Protein AF-A0A126Y1J7-F1 (afdb_monomer)

Secondary structure (DSSP, 8-state):
-----TTSSHHHHHHHHHHHHHHHHHHHHHHHHHHHHHHHHHHHHHHHHGGGS-S-S-HHHHHHHHHHHHHHHHHHHHHHHHHHHHHHHHH---HHHHHHHHHHHHHHHHHHHHHHHHHHHHHHHHHHHHHHHHHHTT----

Sequence (142 aa):
MSGMDWDLLPESALHRAVDLTVRLVEFGGAAVIFIGAVWAFVQFLLLGVRRRRPRNARPIAGFNRIRLSLGRFLALGLEFQLAGDVLRTAIAPSFDQIGQLAAIAAIRTGLNFFLGREIEAERREVERLSAHDRGGATAPAP

InterPro domains:
  IPR012427 Protein of unknown function DUF1622 [PF07784] (36-119)
  IPR012427 Protein of unknown function DUF1622 [PTHR38468] (13-127)

Mean predicted aligned error: 14.02 Å

Structure (mmCIF, N/CA/C/O backbone):
data_AF-A0A126Y1J7-F1
#
_entry.id   AF-A0A126Y1J7-F1
#
loop_
_atom_site.group_PDB
_atom_site.id
_atom_site.type_symbol
_atom_site.label_atom_id
_atom_site.label_alt_id
_atom_site.label_comp_id
_atom_site.label_asym_id
_atom_site.label_entity_id
_atom_site.label_seq_id
_atom_site.pdbx_PDB_ins_code
_atom_site.Cartn_x
_atom_site.Cartn_y
_atom_site.Cartn_z
_atom_site.occupancy
_atom_site.B_iso_or_equiv
_atom_site.auth_seq_id
_atom_site.auth_comp_id
_atom_site.auth_asym_id
_atom_site.auth_atom_id
_atom_site.pdbx_PDB_model_num
ATOM 1 N N . MET A 1 1 ? 24.756 -9.202 -49.420 1.00 46.66 1 MET A N 1
ATOM 2 C CA . MET A 1 1 ? 23.999 -7.993 -49.031 1.00 46.66 1 MET A CA 1
ATOM 3 C C . MET A 1 1 ? 22.882 -8.433 -48.094 1.00 46.66 1 MET A C 1
ATOM 5 O O . MET A 1 1 ? 21.766 -8.642 -48.532 1.00 46.66 1 MET A O 1
ATOM 9 N N . SER A 1 2 ? 23.225 -8.694 -46.833 1.00 55.09 2 SER A N 1
ATOM 10 C CA . SER A 1 2 ? 22.281 -9.035 -45.762 1.00 55.09 2 SER A CA 1
ATOM 11 C C . SER A 1 2 ? 22.561 -8.045 -44.641 1.00 55.09 2 SER A C 1
ATOM 13 O O . SER A 1 2 ? 23.328 -8.333 -43.728 1.00 55.09 2 SER A O 1
ATOM 15 N N . GLY A 1 3 ? 22.044 -6.827 -44.814 1.00 57.72 3 GLY A N 1
ATOM 16 C CA . GLY A 1 3 ? 21.900 -5.864 -43.730 1.00 57.72 3 GLY A CA 1
ATOM 17 C C . GLY A 1 3 ? 20.736 -6.361 -42.900 1.00 57.72 3 GLY A C 1
ATOM 18 O O . GLY A 1 3 ? 19.588 -6.267 -43.308 1.00 57.72 3 GLY A O 1
ATOM 19 N N . MET A 1 4 ? 21.076 -7.058 -41.835 1.00 60.66 4 MET A N 1
ATOM 20 C CA . MET A 1 4 ? 20.128 -7.650 -40.924 1.00 60.66 4 MET A CA 1
ATOM 21 C C . MET A 1 4 ? 19.599 -6.522 -40.041 1.00 60.66 4 MET A C 1
ATOM 23 O O . MET A 1 4 ? 20.380 -5.906 -39.319 1.00 60.66 4 MET A O 1
ATOM 27 N N . ASP A 1 5 ? 18.301 -6.242 -40.135 1.00 61.56 5 ASP A N 1
ATOM 28 C CA . ASP A 1 5 ? 17.563 -5.237 -39.361 1.00 61.56 5 ASP A CA 1
ATOM 29 C C . ASP A 1 5 ? 17.454 -5.623 -37.863 1.00 61.56 5 ASP A C 1
ATOM 31 O O . ASP A 1 5 ? 16.365 -5.689 -37.291 1.00 61.56 5 ASP A O 1
ATOM 35 N N . TRP A 1 6 ? 18.578 -5.939 -37.211 1.00 56.03 6 TRP A N 1
ATOM 36 C CA . TRP A 1 6 ? 18.634 -6.371 -35.807 1.00 56.03 6 TRP A CA 1
ATOM 37 C C . TRP A 1 6 ? 18.572 -5.224 -34.795 1.00 56.03 6 TRP A C 1
ATOM 39 O O . TRP A 1 6 ? 18.380 -5.488 -33.611 1.00 56.03 6 TRP A O 1
ATOM 49 N N . ASP A 1 7 ? 18.652 -3.969 -35.236 1.00 60.44 7 ASP A N 1
ATOM 50 C CA . ASP A 1 7 ? 18.803 -2.820 -34.334 1.00 60.44 7 ASP A CA 1
ATOM 51 C C . ASP A 1 7 ? 17.485 -2.088 -33.998 1.00 60.44 7 ASP A C 1
ATOM 53 O O . ASP A 1 7 ? 17.475 -1.210 -33.142 1.00 60.44 7 ASP A O 1
ATOM 57 N N . LEU A 1 8 ? 16.341 -2.442 -34.609 1.00 56.78 8 LEU A N 1
ATOM 58 C CA . LEU A 1 8 ? 15.080 -1.677 -34.458 1.00 56.78 8 LEU A CA 1
ATOM 59 C C . LEU A 1 8 ? 13.958 -2.384 -33.665 1.00 56.78 8 LEU A C 1
ATOM 61 O O . LEU A 1 8 ? 12.952 -1.759 -33.322 1.00 56.78 8 LEU A O 1
ATOM 65 N N . LEU A 1 9 ? 14.105 -3.673 -33.341 1.00 59.91 9 LEU A N 1
ATOM 66 C CA . LEU A 1 9 ? 13.058 -4.500 -32.710 1.00 59.91 9 LEU A CA 1
ATOM 67 C C . LEU A 1 9 ? 13.375 -5.140 -31.332 1.00 59.91 9 LEU A C 1
ATOM 69 O O . LEU A 1 9 ? 12.406 -5.472 -30.646 1.00 59.91 9 LEU A O 1
ATOM 73 N N . PRO A 1 10 ? 14.627 -5.274 -30.839 1.00 69.75 10 PRO A N 1
ATOM 74 C CA . PRO A 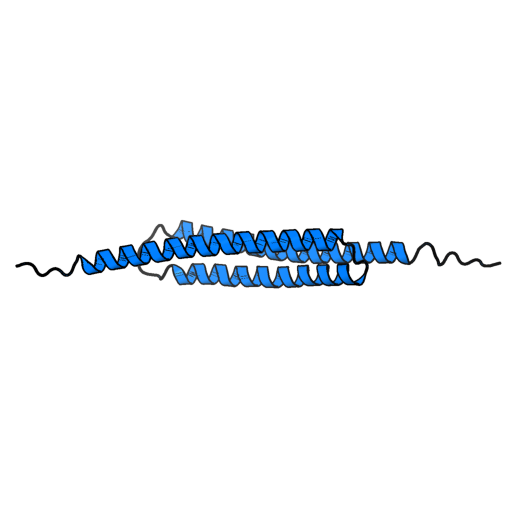1 10 ? 14.877 -5.891 -29.525 1.00 69.75 10 PRO A CA 1
ATOM 75 C C . PRO A 1 10 ? 14.534 -4.990 -28.329 1.00 69.75 10 PRO A C 1
ATOM 77 O O . PRO A 1 10 ? 13.920 -5.439 -27.364 1.00 69.75 10 PRO A O 1
ATOM 80 N N . GLU A 1 11 ? 14.890 -3.708 -28.395 1.00 66.38 11 GLU A N 1
ATOM 81 C CA . GLU A 1 11 ? 14.811 -2.790 -27.250 1.00 66.38 11 GLU A CA 1
ATOM 82 C C . GLU A 1 11 ? 13.357 -2.385 -26.945 1.00 66.38 11 GLU A C 1
ATOM 84 O O . GLU A 1 11 ? 12.892 -2.471 -25.809 1.00 66.38 11 GLU A O 1
ATOM 89 N N . SER A 1 12 ? 12.566 -2.071 -27.979 1.00 70.19 12 SER A N 1
ATOM 90 C CA . SER A 1 12 ? 11.146 -1.714 -27.818 1.00 70.19 12 SER A CA 1
ATOM 91 C C . SER A 1 12 ? 10.250 -2.898 -27.430 1.00 70.19 12 SER A C 1
ATOM 93 O O . SER A 1 12 ? 9.200 -2.704 -26.809 1.00 70.19 12 SER A O 1
ATOM 95 N N . ALA A 1 13 ? 10.623 -4.122 -27.815 1.00 76.62 13 ALA A N 1
ATOM 96 C CA . ALA A 1 13 ? 9.924 -5.337 -27.407 1.00 76.62 13 ALA A CA 1
ATOM 97 C C . ALA A 1 13 ? 10.252 -5.688 -25.950 1.00 76.62 13 ALA A C 1
ATOM 99 O O . ALA A 1 13 ? 9.340 -6.013 -25.190 1.00 76.62 13 ALA A O 1
ATOM 100 N N . LEU A 1 14 ? 11.519 -5.540 -25.548 1.00 77.50 14 LEU A N 1
ATOM 101 C CA . LEU A 1 14 ? 11.961 -5.723 -24.168 1.00 77.50 14 LEU A CA 1
ATOM 102 C C . LEU A 1 14 ? 11.274 -4.728 -23.225 1.00 77.50 14 LEU A C 1
ATOM 104 O O . LEU A 1 14 ? 10.658 -5.155 -22.252 1.00 77.50 14 LEU A O 1
ATOM 108 N N . HIS A 1 15 ? 11.284 -3.429 -23.544 1.00 79.62 15 HIS A N 1
ATOM 109 C CA . HIS A 1 15 ? 10.601 -2.422 -22.725 1.00 79.62 15 HIS A CA 1
ATOM 110 C C . HIS A 1 15 ? 9.101 -2.706 -22.587 1.00 79.62 15 HIS A C 1
ATOM 112 O O . HIS A 1 15 ? 8.578 -2.692 -21.477 1.00 79.62 15 HIS A O 1
ATOM 118 N N . ARG A 1 16 ? 8.413 -3.070 -23.679 1.00 83.38 16 ARG A N 1
ATOM 119 C CA . ARG A 1 16 ? 6.986 -3.438 -23.628 1.00 83.38 16 ARG A CA 1
ATOM 120 C C . ARG A 1 16 ? 6.719 -4.685 -22.789 1.00 83.38 16 ARG A C 1
ATOM 122 O O . ARG A 1 16 ? 5.745 -4.713 -22.038 1.00 83.38 16 ARG A O 1
ATOM 129 N N . ALA A 1 17 ? 7.554 -5.713 -22.919 1.00 83.94 17 ALA A N 1
ATOM 130 C CA . ALA A 1 17 ? 7.405 -6.952 -22.165 1.00 83.94 17 ALA A CA 1
ATOM 131 C C . ALA A 1 17 ? 7.607 -6.719 -20.662 1.00 83.94 17 ALA A C 1
ATOM 133 O O . ALA A 1 17 ? 6.833 -7.222 -19.842 1.00 83.94 17 ALA A O 1
ATOM 134 N N . VAL A 1 18 ? 8.610 -5.923 -20.292 1.00 84.06 18 VAL A N 1
ATOM 135 C CA . VAL A 1 18 ? 8.864 -5.621 -18.885 1.00 84.06 18 VAL A CA 1
ATOM 136 C C . VAL A 1 18 ? 7.811 -4.670 -18.321 1.00 84.06 18 VAL A C 1
ATOM 138 O O . VAL A 1 18 ? 7.300 -4.945 -17.240 1.00 84.06 18 VAL A O 1
ATOM 141 N N . ASP A 1 19 ? 7.381 -3.641 -19.055 1.00 85.69 19 ASP A N 1
ATOM 142 C CA . ASP A 1 19 ? 6.279 -2.765 -18.629 1.00 85.69 19 ASP A CA 1
ATOM 143 C C . ASP A 1 19 ? 4.986 -3.547 -18.375 1.00 85.69 19 ASP A C 1
ATOM 145 O O . ASP A 1 19 ? 4.279 -3.302 -17.394 1.00 85.69 19 ASP A O 1
ATOM 149 N N . LEU A 1 20 ? 4.676 -4.519 -19.238 1.00 89.62 20 LEU A N 1
ATOM 150 C CA . LEU A 1 20 ? 3.540 -5.413 -19.036 1.00 89.62 20 LEU A CA 1
ATOM 151 C C . LEU A 1 20 ? 3.722 -6.251 -17.767 1.00 89.62 20 LEU A C 1
ATOM 153 O O . LEU A 1 20 ? 2.793 -6.367 -16.970 1.00 89.62 20 LEU A O 1
ATOM 157 N N . THR A 1 21 ? 4.920 -6.795 -17.558 1.00 89.69 21 THR A N 1
ATOM 158 C CA . THR A 1 21 ? 5.247 -7.606 -16.378 1.00 89.69 21 THR A CA 1
ATOM 159 C C . THR A 1 21 ? 5.097 -6.793 -15.094 1.00 89.69 21 THR A C 1
ATOM 161 O O . THR A 1 21 ? 4.425 -7.238 -14.165 1.00 89.69 21 THR A O 1
ATOM 164 N N . VAL A 1 22 ? 5.640 -5.575 -15.058 1.00 89.88 22 VAL A N 1
ATOM 165 C CA . VAL A 1 22 ? 5.514 -4.648 -13.928 1.00 89.88 22 VAL A CA 1
ATOM 166 C C . VAL A 1 22 ? 4.044 -4.367 -13.631 1.00 89.88 22 VAL A C 1
ATOM 168 O O . VAL A 1 22 ? 3.610 -4.546 -12.496 1.00 89.88 22 VAL A O 1
ATOM 171 N N . ARG A 1 23 ? 3.246 -4.015 -14.647 1.00 90.38 23 ARG A N 1
ATOM 172 C CA . ARG A 1 23 ? 1.811 -3.737 -14.465 1.00 90.38 23 ARG A CA 1
ATOM 173 C C . ARG A 1 23 ? 1.044 -4.938 -13.920 1.00 90.38 23 ARG A C 1
ATOM 175 O O . ARG A 1 23 ? 0.161 -4.762 -13.085 1.00 90.38 23 ARG A O 1
ATOM 182 N N . LEU A 1 24 ? 1.361 -6.149 -14.377 1.00 95.06 24 LEU A N 1
ATOM 183 C CA . LEU A 1 24 ? 0.731 -7.374 -13.878 1.00 95.06 24 LEU A CA 1
ATOM 184 C C . LEU A 1 24 ? 1.083 -7.631 -12.410 1.00 95.06 24 LEU A C 1
ATOM 186 O O . LEU A 1 24 ? 0.202 -7.964 -11.616 1.00 95.06 24 LEU A O 1
ATOM 190 N N . VAL A 1 25 ? 2.350 -7.442 -12.043 1.00 93.12 25 VAL A N 1
ATOM 191 C CA . VAL A 1 25 ? 2.830 -7.600 -10.666 1.00 93.12 25 VAL A CA 1
ATOM 192 C C . VAL A 1 25 ? 2.182 -6.566 -9.739 1.00 93.12 25 VAL A C 1
ATOM 194 O O . VAL A 1 25 ? 1.649 -6.930 -8.689 1.00 93.12 25 VAL A O 1
ATOM 197 N N . GLU A 1 26 ? 2.143 -5.296 -10.144 1.00 92.00 26 GLU A N 1
ATOM 198 C CA . GLU A 1 26 ? 1.483 -4.224 -9.391 1.00 92.00 26 GLU A CA 1
ATOM 199 C C . GLU A 1 26 ? -0.010 -4.467 -9.214 1.00 92.00 26 GLU A C 1
ATOM 201 O O . GLU A 1 26 ? -0.544 -4.300 -8.115 1.00 92.00 26 GLU A O 1
ATOM 206 N N . PHE A 1 27 ? -0.686 -4.884 -10.286 1.00 95.44 27 PHE A N 1
ATOM 207 C CA . PHE A 1 27 ? -2.097 -5.234 -10.240 1.00 95.44 27 PHE A CA 1
ATOM 208 C C . PHE A 1 27 ? -2.346 -6.392 -9.271 1.00 95.44 27 PHE A C 1
ATOM 210 O O . PHE A 1 27 ? -3.276 -6.326 -8.468 1.00 95.44 27 PHE A O 1
ATOM 217 N N . GLY A 1 28 ? -1.490 -7.418 -9.289 1.00 97.00 28 GLY A N 1
ATOM 218 C CA . GLY A 1 28 ? -1.538 -8.521 -8.331 1.00 97.00 28 GLY A CA 1
ATOM 219 C C . GLY A 1 28 ? -1.425 -8.032 -6.885 1.00 97.00 28 GLY A C 1
ATOM 220 O O . GLY A 1 28 ? -2.279 -8.353 -6.056 1.00 97.00 28 GLY A O 1
ATOM 221 N N . GLY A 1 29 ? -0.433 -7.187 -6.593 1.00 95.31 29 GLY A N 1
ATOM 222 C CA . GLY A 1 29 ? -0.263 -6.588 -5.267 1.00 95.31 29 GLY A CA 1
ATOM 223 C C . GLY A 1 29 ? -1.470 -5.749 -4.832 1.00 95.31 29 GLY A C 1
ATOM 224 O O . GLY A 1 29 ? -1.972 -5.907 -3.716 1.00 95.31 29 GLY A O 1
ATOM 225 N N . ALA A 1 30 ? -1.993 -4.908 -5.727 1.00 95.00 30 ALA A N 1
ATOM 226 C CA . ALA A 1 30 ? -3.185 -4.100 -5.480 1.00 95.00 30 ALA A CA 1
ATOM 227 C C . ALA A 1 30 ? -4.429 -4.965 -5.216 1.00 95.00 30 ALA A C 1
ATOM 229 O O . ALA A 1 30 ? -5.184 -4.682 -4.285 1.00 95.00 30 ALA A O 1
ATOM 230 N N . ALA A 1 31 ? -4.619 -6.046 -5.977 1.00 97.81 31 ALA A N 1
ATOM 231 C CA . ALA A 1 31 ? -5.724 -6.981 -5.794 1.00 97.81 31 ALA A CA 1
ATOM 232 C C . ALA A 1 31 ? -5.652 -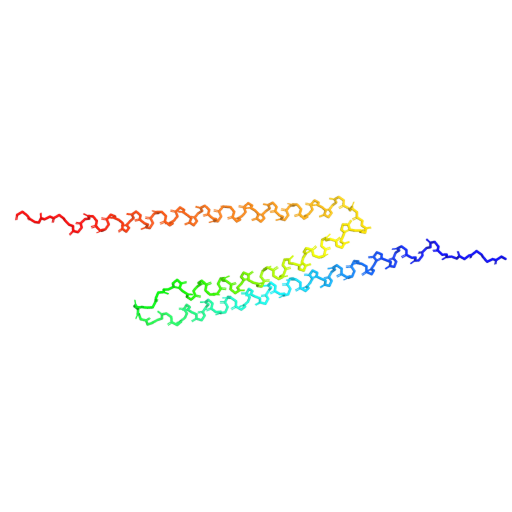7.686 -4.432 1.00 97.81 31 ALA A C 1
ATOM 234 O O . ALA A 1 31 ? -6.658 -7.759 -3.727 1.00 97.81 31 ALA A O 1
ATOM 235 N N . VAL A 1 32 ? -4.466 -8.144 -4.014 1.00 97.44 32 VAL A N 1
ATOM 236 C CA . VAL A 1 32 ? -4.257 -8.759 -2.692 1.00 97.44 32 VAL A CA 1
ATOM 237 C C . VAL A 1 32 ? -4.610 -7.784 -1.565 1.00 97.44 32 VAL A C 1
ATOM 239 O O . VAL A 1 32 ? -5.349 -8.147 -0.645 1.00 97.44 32 VAL A O 1
ATOM 242 N N . ILE A 1 33 ? -4.132 -6.537 -1.649 1.00 96.88 33 ILE A N 1
ATOM 243 C CA . ILE A 1 33 ? -4.445 -5.486 -0.668 1.00 96.88 33 ILE A CA 1
ATOM 244 C C . ILE A 1 33 ? -5.949 -5.227 -0.627 1.00 96.88 33 ILE A C 1
ATOM 246 O O . ILE A 1 33 ? -6.541 -5.186 0.452 1.00 96.88 33 ILE A O 1
ATOM 250 N N . PHE A 1 34 ? -6.569 -5.079 -1.796 1.00 97.81 34 PHE A N 1
ATOM 251 C CA . P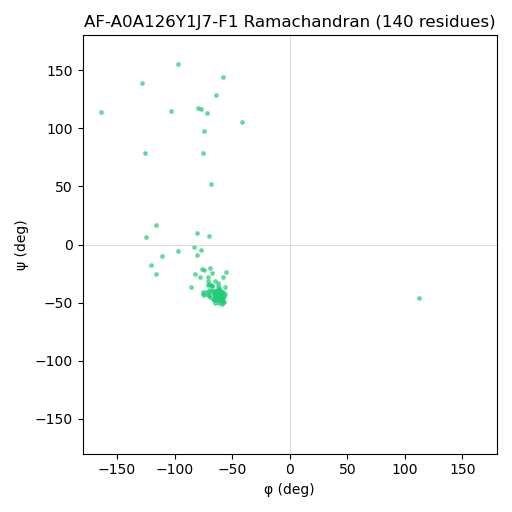HE A 1 34 ? -7.992 -4.805 -1.920 1.00 97.81 34 PHE A CA 1
ATOM 252 C C . PHE A 1 34 ? -8.843 -5.924 -1.310 1.00 97.81 34 PHE A C 1
ATOM 254 O O . PHE A 1 34 ? -9.724 -5.651 -0.497 1.00 97.81 34 PHE A O 1
ATOM 261 N N . ILE A 1 35 ? -8.537 -7.187 -1.620 1.00 97.94 35 ILE A N 1
ATOM 262 C CA . ILE A 1 35 ? -9.227 -8.355 -1.054 1.00 97.94 35 ILE A CA 1
ATOM 263 C C . ILE A 1 35 ? -9.094 -8.371 0.472 1.00 97.94 35 ILE A C 1
ATOM 265 O O . ILE A 1 35 ? -10.092 -8.534 1.177 1.00 97.94 35 ILE A O 1
ATOM 269 N N . GLY A 1 36 ? -7.883 -8.153 0.993 1.00 96.44 36 GLY A N 1
ATOM 270 C CA . GLY A 1 36 ? -7.640 -8.078 2.432 1.00 96.44 36 GLY A CA 1
ATOM 271 C C . GLY A 1 36 ? -8.424 -6.956 3.112 1.00 96.44 36 GLY A C 1
ATOM 272 O O . GLY A 1 36 ? -8.996 -7.162 4.185 1.00 96.44 36 GLY A O 1
ATOM 273 N N . ALA A 1 37 ? -8.495 -5.785 2.476 1.00 95.69 37 ALA A N 1
ATOM 274 C CA . ALA A 1 37 ? -9.239 -4.630 2.968 1.00 95.69 37 ALA A CA 1
ATOM 275 C C . ALA A 1 37 ? -10.753 -4.883 2.983 1.00 95.69 37 ALA A C 1
ATOM 277 O O . ALA A 1 37 ? -11.393 -4.650 4.009 1.00 95.69 37 ALA A O 1
ATOM 278 N N . VAL A 1 38 ? -11.319 -5.421 1.897 1.00 97.38 38 VAL A N 1
ATOM 279 C CA . VAL A 1 38 ? -12.742 -5.797 1.821 1.00 97.38 38 VAL A CA 1
ATOM 280 C C . VAL A 1 38 ? -13.074 -6.838 2.886 1.00 97.38 38 VAL A C 1
ATOM 282 O O . VAL A 1 38 ? -14.038 -6.674 3.634 1.00 97.38 38 VAL A O 1
ATOM 285 N N . TRP A 1 39 ? -12.248 -7.879 3.015 1.00 96.94 39 TRP A N 1
ATOM 286 C CA . TRP A 1 39 ? -12.422 -8.904 4.041 1.00 96.94 39 TRP A CA 1
ATOM 287 C C . TRP A 1 39 ? -12.404 -8.304 5.455 1.00 96.94 39 TRP A C 1
ATOM 289 O O . TRP A 1 39 ? -13.294 -8.587 6.262 1.00 96.94 39 TRP A O 1
ATOM 299 N N . ALA A 1 40 ? -11.435 -7.434 5.754 1.00 93.56 40 ALA A N 1
ATOM 300 C CA . ALA A 1 40 ? -11.310 -6.796 7.061 1.00 93.56 40 ALA A CA 1
ATOM 301 C C . ALA A 1 40 ? -12.497 -5.872 7.368 1.00 93.56 40 ALA A C 1
ATOM 303 O O . ALA A 1 40 ? -13.010 -5.880 8.490 1.00 93.56 40 ALA A O 1
ATOM 304 N N . PHE A 1 41 ? -12.964 -5.123 6.369 1.00 93.88 41 PHE A N 1
ATOM 305 C CA . PHE A 1 41 ? -14.116 -4.235 6.477 1.00 93.88 41 PHE A CA 1
ATOM 306 C C . PHE A 1 41 ? -15.412 -5.004 6.759 1.00 93.88 41 PHE A C 1
ATOM 308 O O . PHE A 1 41 ? -16.141 -4.666 7.694 1.00 93.88 41 PHE A O 1
ATOM 315 N N . VAL A 1 42 ? -15.667 -6.092 6.022 1.00 94.00 42 VAL A N 1
ATOM 316 C CA . VAL A 1 42 ? -16.829 -6.966 6.253 1.00 94.00 42 VAL A CA 1
ATOM 317 C C . VAL A 1 42 ? -16.791 -7.548 7.664 1.00 94.00 42 VAL A C 1
ATOM 319 O O . VAL A 1 42 ? -17.784 -7.475 8.386 1.00 94.00 42 VAL A O 1
ATOM 322 N N . GLN A 1 43 ? -15.646 -8.075 8.104 1.00 90.81 43 GLN A N 1
ATOM 323 C CA . GLN A 1 43 ? -15.523 -8.626 9.456 1.00 90.81 43 GLN A CA 1
ATOM 324 C C . GLN A 1 43 ? -15.727 -7.565 10.536 1.00 90.81 43 GLN A C 1
ATOM 326 O O . GLN A 1 43 ? -16.379 -7.833 11.544 1.00 90.81 43 GLN A O 1
ATOM 331 N N . PHE A 1 44 ? -15.216 -6.353 10.326 1.00 86.69 44 PHE A N 1
ATOM 332 C CA . PHE A 1 44 ? -15.423 -5.238 11.242 1.00 86.69 44 PHE A CA 1
ATOM 333 C C . PHE A 1 44 ? -16.910 -4.872 11.368 1.00 86.69 44 PHE A C 1
ATOM 335 O O . PHE A 1 44 ? -17.416 -4.761 12.488 1.00 86.69 44 PHE A O 1
ATOM 342 N N . LEU A 1 45 ? -17.629 -4.771 10.245 1.00 89.38 45 LEU A N 1
ATOM 343 C CA . LEU A 1 45 ? -19.074 -4.526 10.223 1.00 89.38 45 LEU A CA 1
ATOM 344 C C . LEU A 1 45 ? -19.856 -5.640 10.924 1.00 89.38 45 LEU A C 1
ATOM 346 O O . LEU A 1 45 ? -20.695 -5.354 11.776 1.00 89.38 45 LEU A O 1
ATOM 350 N N . LEU A 1 46 ? -19.556 -6.907 10.630 1.00 86.88 46 LEU A N 1
ATOM 351 C CA . LEU A 1 46 ? -20.206 -8.054 11.272 1.00 86.88 46 LEU A CA 1
ATOM 352 C C . LEU A 1 46 ? -19.980 -8.058 12.792 1.00 86.88 46 LEU A C 1
ATOM 354 O O . LEU A 1 46 ? -20.908 -8.330 13.560 1.00 86.88 46 LEU A O 1
ATOM 358 N N . LEU A 1 47 ? -18.770 -7.709 13.240 1.00 80.44 47 LEU A N 1
ATOM 359 C CA . LEU A 1 47 ? -18.446 -7.577 14.660 1.00 80.44 47 LEU A CA 1
ATOM 360 C C . LEU A 1 47 ? -19.187 -6.396 15.310 1.00 80.44 47 LEU A C 1
ATOM 362 O O . LEU A 1 47 ? -19.598 -6.497 16.466 1.00 80.44 47 LEU A O 1
ATOM 366 N N . GLY A 1 48 ? -19.375 -5.295 14.576 1.00 73.50 48 GLY A N 1
ATOM 367 C CA . GLY A 1 48 ? -20.126 -4.115 15.010 1.00 73.50 48 GLY A CA 1
ATOM 368 C C . GLY A 1 48 ? -21.635 -4.356 15.114 1.00 73.50 48 GLY A C 1
ATOM 369 O O . GLY A 1 48 ? -22.246 -4.002 16.119 1.00 73.50 48 GLY A O 1
ATOM 370 N N . VAL A 1 49 ? -22.238 -5.034 14.134 1.00 72.38 49 VAL A N 1
ATOM 371 C CA . VAL A 1 49 ? -23.681 -5.344 14.106 1.00 72.38 49 VAL A CA 1
ATOM 372 C C . VAL A 1 49 ? -24.068 -6.344 15.203 1.00 72.38 49 VAL A C 1
ATOM 374 O O . VAL A 1 49 ? -25.125 -6.226 15.824 1.00 72.38 49 VAL A O 1
ATOM 377 N N . ARG A 1 50 ? -23.188 -7.300 15.521 1.00 63.22 50 ARG A N 1
ATOM 378 C CA . ARG A 1 50 ? -23.425 -8.345 16.534 1.00 63.22 50 ARG A CA 1
ATOM 379 C C . ARG A 1 50 ? -23.276 -7.856 17.986 1.00 63.22 50 ARG A C 1
ATOM 381 O O . ARG A 1 50 ? -23.596 -8.596 18.914 1.00 63.22 50 ARG A O 1
ATOM 388 N N . ARG A 1 51 ? -22.858 -6.599 18.203 1.00 55.81 51 ARG A N 1
ATOM 389 C CA . ARG A 1 51 ? -22.664 -5.964 19.526 1.00 55.81 51 ARG A CA 1
ATOM 390 C C . ARG A 1 51 ? -23.935 -5.431 20.200 1.00 55.81 51 ARG A C 1
ATOM 392 O O . ARG A 1 51 ? -23.835 -4.828 21.263 1.00 55.81 51 ARG A O 1
ATOM 399 N N . ARG A 1 52 ? -25.138 -5.722 19.688 1.00 54.03 52 ARG A N 1
ATOM 400 C CA . ARG A 1 52 ? -26.393 -5.441 20.421 1.00 54.03 52 ARG A CA 1
ATOM 401 C C . ARG A 1 52 ? -26.640 -6.338 21.659 1.00 54.03 52 ARG A C 1
ATOM 403 O O . ARG A 1 52 ? -27.706 -6.234 22.256 1.00 54.03 52 ARG A O 1
ATOM 410 N N . ARG A 1 53 ? -25.697 -7.192 22.100 1.00 45.09 53 ARG A N 1
ATOM 411 C CA . ARG A 1 53 ? -25.793 -7.929 23.384 1.00 45.09 53 ARG A CA 1
ATOM 412 C C . ARG A 1 53 ? -24.540 -7.771 24.266 1.00 45.09 53 ARG A C 1
ATOM 414 O O . ARG A 1 53 ? -23.432 -7.794 23.732 1.00 45.09 53 ARG A O 1
ATOM 421 N N . PRO A 1 54 ? -24.690 -7.599 25.598 1.00 52.38 54 PRO A N 1
ATOM 422 C CA . PRO A 1 54 ? -23.683 -6.933 26.419 1.00 52.38 54 PRO A CA 1
ATOM 423 C C . PRO A 1 54 ? -22.693 -7.861 27.160 1.00 52.38 54 PRO A C 1
ATOM 425 O O . PRO A 1 54 ? -23.018 -8.976 27.556 1.00 52.38 54 PRO A O 1
ATOM 428 N N . ARG A 1 55 ? -21.525 -7.260 27.443 1.00 52.47 55 ARG A N 1
ATOM 429 C CA . ARG A 1 55 ? -20.763 -7.202 28.714 1.00 52.47 55 ARG A CA 1
ATOM 430 C C . ARG A 1 55 ? -19.405 -7.892 28.938 1.00 52.47 55 ARG A C 1
ATOM 432 O O . ARG A 1 55 ? -18.544 -7.166 29.408 1.00 52.47 55 ARG A O 1
ATOM 439 N N . ASN A 1 56 ? -19.095 -9.147 28.593 1.00 46.91 56 ASN A N 1
ATOM 440 C CA . ASN A 1 56 ? -17.892 -9.774 29.217 1.00 46.91 56 ASN A CA 1
ATOM 441 C C . ASN A 1 56 ? -16.784 -10.356 28.308 1.00 46.91 56 ASN A C 1
ATOM 443 O O . ASN A 1 56 ? -15.820 -10.917 28.825 1.00 46.91 56 ASN A O 1
ATOM 447 N N . ALA A 1 57 ? -16.827 -10.198 26.982 1.00 49.84 57 ALA A N 1
ATOM 448 C CA . ALA A 1 57 ? -15.746 -10.679 26.107 1.00 49.84 57 ALA A CA 1
ATOM 449 C C . ALA A 1 57 ? -14.854 -9.520 25.639 1.00 49.84 57 ALA A C 1
ATOM 451 O O . ALA A 1 57 ? -15.313 -8.640 24.913 1.00 49.84 57 ALA A O 1
ATOM 452 N N . ARG A 1 58 ? -13.579 -9.524 26.058 1.00 55.06 58 ARG A N 1
ATOM 453 C CA . ARG A 1 58 ? -12.557 -8.496 25.777 1.00 55.06 58 ARG A CA 1
ATOM 454 C C . ARG A 1 58 ? -12.620 -8.001 24.313 1.00 55.06 58 ARG A C 1
ATOM 456 O O . ARG A 1 58 ? -12.130 -8.702 23.423 1.00 55.06 58 ARG A O 1
ATOM 463 N N . PRO A 1 59 ? -13.144 -6.784 24.050 1.00 55.81 59 PRO A N 1
ATOM 464 C CA . PRO A 1 59 ? -13.345 -6.231 22.700 1.00 55.81 59 PRO A CA 1
ATOM 465 C C . PRO A 1 59 ? -12.075 -6.188 21.836 1.00 55.81 59 PRO A C 1
ATOM 467 O O . PRO A 1 59 ? -12.143 -6.185 20.608 1.00 55.81 59 PRO A O 1
ATOM 470 N N . ILE A 1 60 ? -10.920 -6.178 22.498 1.00 60.59 60 ILE A N 1
ATOM 471 C CA . ILE A 1 60 ? -9.585 -6.018 21.927 1.00 60.59 60 ILE A CA 1
ATOM 472 C C . ILE A 1 60 ? -9.158 -7.256 21.118 1.00 60.59 60 ILE A C 1
ATOM 474 O O . ILE A 1 60 ? -8.498 -7.118 20.092 1.00 60.59 60 ILE A O 1
ATOM 478 N N . ALA A 1 61 ? -9.561 -8.468 21.521 1.00 66.06 61 ALA A N 1
ATOM 479 C CA . ALA A 1 61 ? -9.049 -9.699 20.909 1.00 66.06 61 ALA A CA 1
ATOM 480 C C . ALA A 1 61 ? -9.551 -9.915 19.466 1.00 66.06 61 ALA A C 1
ATOM 482 O O . ALA A 1 61 ? -8.783 -10.341 18.603 1.00 66.06 61 ALA A O 1
ATOM 483 N N . GLY A 1 62 ? -10.821 -9.596 19.187 1.00 76.38 62 GLY A N 1
ATOM 484 C CA . GLY A 1 62 ? -11.409 -9.725 17.846 1.00 76.38 62 GLY A CA 1
ATOM 485 C C . GLY A 1 62 ? -10.871 -8.683 16.864 1.00 76.38 62 GLY A C 1
ATOM 486 O O . GLY A 1 62 ? -10.481 -9.026 15.751 1.00 76.38 62 GLY A O 1
ATOM 487 N N . PHE A 1 63 ? -10.757 -7.427 17.307 1.00 80.38 63 PHE A N 1
ATOM 488 C CA . PHE A 1 63 ? -10.170 -6.356 16.500 1.00 80.38 63 PHE A CA 1
ATOM 489 C C . PHE A 1 63 ? -8.699 -6.634 16.168 1.00 80.38 63 PHE A C 1
ATOM 491 O O . PHE A 1 63 ? -8.288 -6.493 15.017 1.00 80.38 63 PHE A O 1
ATOM 498 N N . ASN A 1 64 ? -7.920 -7.115 17.146 1.00 82.38 64 ASN A N 1
ATOM 499 C CA . ASN A 1 64 ? -6.518 -7.457 16.921 1.00 82.38 64 ASN A CA 1
ATOM 500 C C . ASN A 1 64 ? -6.354 -8.571 15.873 1.00 82.38 64 ASN A C 1
ATOM 502 O O . ASN A 1 64 ? -5.461 -8.496 15.037 1.00 82.38 64 ASN A O 1
ATOM 506 N N . ARG A 1 65 ? -7.245 -9.574 15.848 1.00 86.38 65 ARG A N 1
ATOM 507 C CA . ARG A 1 65 ? -7.227 -10.635 14.821 1.00 86.38 65 ARG A CA 1
ATOM 508 C C . ARG A 1 65 ? -7.515 -10.111 13.413 1.00 86.38 65 ARG A C 1
ATOM 510 O O . ARG A 1 65 ? -6.824 -10.514 12.478 1.00 86.38 65 ARG A O 1
ATOM 517 N N . ILE A 1 66 ? -8.498 -9.219 13.262 1.00 89.62 66 ILE A N 1
ATOM 518 C CA . ILE A 1 66 ? -8.812 -8.587 11.968 1.00 89.62 66 ILE A CA 1
ATOM 519 C C . ILE A 1 66 ? -7.605 -7.772 11.496 1.00 89.62 66 ILE A C 1
ATOM 521 O O . ILE A 1 66 ? -7.149 -7.943 10.369 1.00 89.62 66 ILE A O 1
ATOM 525 N N . ARG A 1 67 ? -7.032 -6.956 12.388 1.00 89.31 67 ARG A N 1
ATOM 526 C CA . ARG A 1 67 ? -5.874 -6.106 12.097 1.00 89.31 67 ARG A CA 1
ATOM 527 C C . ARG A 1 67 ? -4.622 -6.913 11.734 1.00 89.31 67 ARG A C 1
ATOM 529 O O . ARG A 1 67 ? -3.948 -6.565 10.772 1.00 89.31 67 ARG A O 1
ATOM 536 N N . LEU A 1 68 ? -4.335 -8.007 12.444 1.00 92.06 68 LEU A N 1
ATOM 537 C CA . LEU A 1 68 ? -3.223 -8.914 12.123 1.00 92.06 68 LEU A CA 1
ATOM 538 C C . LEU A 1 68 ? -3.405 -9.595 10.762 1.00 92.06 68 LEU A C 1
ATOM 540 O O . LEU A 1 68 ? -2.445 -9.748 10.012 1.00 92.06 68 LEU A O 1
ATOM 544 N N . SER A 1 69 ? -4.634 -9.997 10.436 1.00 92.31 69 SER A N 1
ATOM 545 C CA . SER A 1 69 ? -4.934 -10.636 9.152 1.00 92.31 69 SER A CA 1
ATOM 546 C C . SER A 1 69 ? -4.817 -9.635 8.003 1.00 92.31 69 SER A C 1
ATOM 548 O O . SER A 1 69 ? -4.136 -9.924 7.026 1.00 92.31 69 SER A O 1
ATOM 550 N N . LEU A 1 70 ? -5.371 -8.426 8.156 1.00 93.81 70 LEU A N 1
ATOM 551 C CA . LEU A 1 70 ? -5.172 -7.323 7.210 1.00 93.81 70 LEU A CA 1
ATOM 552 C C . LEU A 1 70 ? -3.682 -7.007 7.026 1.00 93.81 70 LEU A C 1
ATOM 554 O O . LEU A 1 70 ? -3.227 -6.851 5.899 1.00 93.81 70 LEU A O 1
ATOM 558 N N . GLY A 1 71 ? -2.912 -6.985 8.117 1.00 92.06 71 GLY A N 1
ATOM 559 C CA . GLY A 1 71 ? -1.463 -6.795 8.076 1.00 92.06 71 GLY A CA 1
ATOM 560 C C . GLY A 1 71 ? -0.740 -7.814 7.190 1.00 92.06 71 GLY A C 1
ATOM 561 O O . GLY A 1 71 ? 0.188 -7.437 6.485 1.00 92.06 71 GLY A O 1
ATOM 562 N N . ARG A 1 72 ? -1.192 -9.076 7.152 1.00 96.69 72 ARG A N 1
ATOM 563 C CA . ARG A 1 72 ? -0.630 -10.113 6.262 1.00 96.69 72 ARG A CA 1
ATOM 564 C C . ARG A 1 72 ? -0.955 -9.872 4.790 1.00 96.69 72 ARG A C 1
ATOM 566 O O . ARG A 1 72 ? -0.070 -10.029 3.959 1.00 96.69 72 ARG A O 1
ATOM 573 N N . PHE A 1 73 ? -2.181 -9.454 4.468 1.00 96.12 73 PHE A N 1
ATOM 574 C CA . PHE A 1 73 ? -2.533 -9.062 3.096 1.00 96.12 73 PHE A CA 1
ATOM 575 C C . PHE A 1 73 ? -1.738 -7.835 2.638 1.00 96.12 73 PHE A C 1
ATOM 577 O O . PHE A 1 73 ? -1.254 -7.806 1.511 1.00 96.12 73 PHE A O 1
ATOM 584 N N . LEU A 1 74 ? -1.564 -6.845 3.518 1.00 95.06 74 LEU A N 1
ATOM 585 C CA . LEU A 1 74 ? -0.742 -5.669 3.234 1.00 95.06 74 LEU A CA 1
ATOM 586 C C . LEU A 1 74 ? 0.725 -6.045 3.016 1.00 95.06 74 LEU A C 1
ATOM 588 O O . LEU A 1 74 ? 1.311 -5.578 2.049 1.00 95.06 74 LEU A O 1
ATOM 592 N N . ALA A 1 75 ? 1.300 -6.896 3.871 1.00 93.81 75 ALA A N 1
ATOM 593 C CA . ALA A 1 75 ? 2.676 -7.364 3.717 1.00 93.81 75 ALA A CA 1
ATOM 594 C C . ALA A 1 75 ? 2.878 -8.070 2.368 1.00 93.81 75 ALA A C 1
ATOM 596 O O . ALA A 1 75 ? 3.751 -7.676 1.605 1.00 93.81 75 ALA A O 1
ATOM 597 N N . LEU A 1 76 ? 2.001 -9.020 2.028 1.00 96.81 76 LEU A N 1
ATOM 598 C CA . LEU A 1 76 ? 2.066 -9.728 0.751 1.00 96.81 76 LEU A CA 1
ATOM 599 C C . LEU A 1 76 ? 1.918 -8.772 -0.439 1.00 96.81 76 LEU A C 1
ATOM 601 O O . LEU A 1 76 ? 2.713 -8.812 -1.368 1.00 96.81 76 LEU A O 1
ATOM 605 N N . GLY A 1 77 ? 0.935 -7.869 -0.415 1.00 94.19 77 GLY A N 1
ATOM 606 C CA . GLY A 1 77 ? 0.761 -6.902 -1.498 1.00 94.19 77 GLY A CA 1
ATOM 607 C C . GLY A 1 77 ? 1.954 -5.958 -1.672 1.00 94.19 77 GLY A C 1
ATOM 608 O O . GLY A 1 77 ? 2.276 -5.585 -2.798 1.00 94.19 77 GLY A O 1
ATOM 609 N N . LEU A 1 78 ? 2.636 -5.612 -0.577 1.00 94.69 78 LEU A N 1
ATOM 610 C CA . LEU A 1 78 ? 3.860 -4.811 -0.607 1.00 94.69 78 LEU A CA 1
ATOM 611 C C . LEU A 1 78 ? 5.054 -5.579 -1.176 1.00 94.69 78 LEU A C 1
ATOM 613 O O . LEU A 1 78 ? 5.856 -4.972 -1.874 1.00 94.69 78 LEU A O 1
ATOM 617 N N . GLU A 1 79 ? 5.163 -6.887 -0.941 1.00 95.44 79 GLU A N 1
ATOM 618 C CA . GLU A 1 79 ? 6.192 -7.720 -1.581 1.00 95.44 79 GLU A CA 1
ATOM 619 C C . GLU A 1 79 ? 6.028 -7.738 -3.109 1.00 95.44 79 GLU A C 1
ATOM 621 O O . GLU A 1 79 ? 7.012 -7.618 -3.838 1.00 95.44 79 GLU A O 1
ATOM 626 N N . PHE A 1 80 ? 4.787 -7.792 -3.605 1.00 92.62 80 PHE A N 1
ATOM 627 C CA . PHE A 1 80 ? 4.500 -7.658 -5.038 1.00 92.62 80 PHE A CA 1
ATOM 628 C C . PHE A 1 80 ? 4.860 -6.263 -5.562 1.00 92.62 80 PHE A C 1
ATOM 630 O O . PHE A 1 80 ? 5.538 -6.149 -6.579 1.00 92.62 80 PHE A O 1
ATOM 637 N N . GLN A 1 81 ? 4.454 -5.195 -4.870 1.00 91.19 81 GLN A N 1
ATOM 638 C CA . GLN A 1 81 ? 4.797 -3.826 -5.279 1.00 91.19 81 GLN A CA 1
ATOM 639 C C . GLN A 1 81 ? 6.315 -3.612 -5.326 1.00 91.19 81 GLN A C 1
ATOM 641 O O . GLN A 1 81 ? 6.827 -3.102 -6.319 1.00 91.19 81 GLN A O 1
ATOM 646 N N . LEU A 1 82 ? 7.038 -4.106 -4.317 1.00 92.06 82 LEU A N 1
ATOM 647 C CA . LEU A 1 82 ? 8.497 -4.072 -4.273 1.00 92.06 82 LEU A CA 1
ATOM 648 C C . LEU A 1 82 ? 9.121 -4.816 -5.461 1.00 92.06 82 LEU A C 1
ATOM 650 O O . LEU A 1 82 ? 10.074 -4.320 -6.054 1.00 92.06 82 LEU A O 1
ATOM 654 N N . ALA A 1 83 ? 8.585 -5.980 -5.842 1.00 90.06 83 ALA A N 1
ATOM 655 C CA . ALA A 1 83 ? 9.054 -6.698 -7.025 1.00 90.06 83 ALA A CA 1
ATOM 656 C C . ALA A 1 83 ? 8.859 -5.869 -8.309 1.00 90.06 83 ALA A C 1
ATOM 658 O O . ALA A 1 83 ? 9.772 -5.793 -9.129 1.00 90.06 83 ALA A O 1
ATOM 659 N N . GLY A 1 84 ? 7.714 -5.194 -8.460 1.00 88.62 84 GLY A N 1
ATOM 660 C CA . GLY A 1 84 ? 7.464 -4.265 -9.569 1.00 88.62 84 GLY A CA 1
ATOM 661 C C . GLY A 1 84 ? 8.455 -3.095 -9.608 1.00 88.62 84 GLY A C 1
ATOM 662 O O . GLY A 1 84 ? 8.974 -2.762 -10.675 1.00 88.62 84 GLY A O 1
ATOM 663 N N . ASP A 1 85 ? 8.780 -2.519 -8.451 1.00 86.25 85 ASP A N 1
ATOM 664 C CA . ASP A 1 85 ? 9.751 -1.425 -8.322 1.00 86.25 85 ASP A CA 1
ATOM 665 C C . ASP A 1 85 ? 11.186 -1.871 -8.651 1.00 86.25 85 ASP A C 1
ATOM 667 O O . ASP A 1 85 ? 11.922 -1.168 -9.352 1.00 86.25 85 ASP A O 1
ATOM 671 N N . VAL A 1 86 ? 11.582 -3.074 -8.218 1.00 86.62 86 VAL A N 1
ATOM 672 C CA . VAL A 1 86 ? 12.872 -3.677 -8.592 1.00 86.62 86 VAL A CA 1
ATOM 673 C C . VAL A 1 86 ? 12.939 -3.911 -10.103 1.00 86.62 86 VAL A C 1
ATOM 675 O O . VAL A 1 86 ? 13.946 -3.576 -10.724 1.00 86.62 86 VAL A O 1
ATOM 678 N N . LEU A 1 87 ? 11.862 -4.414 -10.722 1.00 84.62 87 LEU A N 1
ATOM 679 C CA . LEU A 1 87 ? 11.812 -4.576 -12.176 1.00 84.62 87 LEU A CA 1
ATOM 680 C C . LEU A 1 87 ? 11.970 -3.231 -12.897 1.00 84.62 87 LEU A C 1
ATOM 682 O O . LEU A 1 87 ? 12.768 -3.155 -13.823 1.00 84.62 87 LEU A O 1
ATOM 686 N N . ARG A 1 88 ? 11.280 -2.163 -12.471 1.00 77.56 88 ARG A N 1
ATOM 687 C CA . ARG A 1 88 ? 11.421 -0.830 -13.093 1.00 77.56 88 ARG A CA 1
ATOM 688 C C . ARG A 1 88 ? 12.838 -0.281 -13.012 1.00 77.56 88 ARG A C 1
ATOM 690 O O . ARG A 1 88 ? 13.366 0.216 -14.005 1.00 77.56 88 ARG A O 1
ATOM 697 N N . THR A 1 89 ? 13.459 -0.378 -11.839 1.00 79.06 89 THR A N 1
ATOM 698 C CA . THR A 1 89 ? 14.817 0.146 -11.631 1.00 79.06 89 THR A CA 1
ATOM 699 C C . THR A 1 89 ? 15.874 -0.623 -12.428 1.00 79.06 89 THR A C 1
ATOM 701 O O . THR A 1 89 ? 16.894 -0.038 -12.783 1.00 79.06 89 THR A O 1
ATOM 704 N N . ALA A 1 90 ? 15.619 -1.888 -12.779 1.00 77.94 90 ALA A N 1
ATOM 705 C CA . ALA A 1 90 ? 16.533 -2.715 -13.565 1.00 77.94 90 ALA A CA 1
ATOM 706 C C . ALA A 1 90 ? 16.597 -2.371 -15.070 1.00 77.94 90 ALA A C 1
ATOM 708 O O . ALA A 1 90 ? 17.587 -2.710 -15.713 1.00 77.94 90 ALA A O 1
ATOM 709 N N . ILE A 1 91 ? 15.575 -1.723 -15.645 1.00 68.44 91 ILE A N 1
ATOM 710 C CA . ILE A 1 91 ? 15.444 -1.511 -17.108 1.00 68.44 91 ILE A CA 1
ATOM 711 C C . ILE A 1 91 ? 15.483 -0.052 -17.567 1.00 68.44 91 ILE A C 1
ATOM 713 O O . ILE A 1 91 ? 15.834 0.188 -18.719 1.00 68.44 91 ILE A O 1
ATOM 717 N N . ALA A 1 92 ? 15.131 0.924 -16.729 1.00 51.91 92 ALA A N 1
ATOM 718 C CA . ALA A 1 92 ? 15.321 2.339 -17.050 1.00 51.91 92 ALA A CA 1
ATOM 719 C C . ALA A 1 92 ? 15.214 3.187 -15.772 1.00 51.91 92 ALA A C 1
ATOM 721 O O . ALA A 1 92 ? 14.122 3.288 -15.207 1.00 51.91 92 ALA A O 1
ATOM 722 N N . PRO A 1 93 ? 16.287 3.851 -15.302 1.00 55.59 93 PRO A N 1
ATOM 723 C CA . PRO A 1 93 ? 16.178 4.791 -14.197 1.00 55.59 93 PRO A CA 1
ATOM 724 C C . PRO A 1 93 ? 15.527 6.080 -14.717 1.00 55.59 93 PRO A C 1
ATOM 726 O O . PRO A 1 93 ? 16.208 7.057 -15.018 1.00 55.59 93 PRO A O 1
ATOM 729 N N . SER A 1 94 ? 14.201 6.098 -14.882 1.00 62.66 94 SER A N 1
ATOM 730 C CA . SER A 1 94 ? 13.498 7.352 -15.159 1.00 62.66 94 SER A CA 1
ATOM 731 C C . SER A 1 94 ? 13.320 8.123 -13.846 1.00 62.66 94 SER A C 1
ATOM 733 O O . SER A 1 94 ? 12.683 7.653 -12.900 1.00 62.66 94 SER A O 1
ATOM 735 N N . PHE A 1 95 ? 13.920 9.313 -13.764 1.00 64.19 95 PHE A N 1
ATOM 736 C CA . PHE A 1 95 ? 13.855 10.168 -12.573 1.00 64.19 95 PHE A CA 1
ATOM 737 C C . PHE A 1 95 ? 12.411 10.531 -12.177 1.00 64.19 95 PHE A C 1
ATOM 739 O O . PHE A 1 95 ? 12.129 10.691 -10.991 1.00 64.19 95 PHE A O 1
ATOM 746 N N . ASP A 1 96 ? 11.484 10.570 -13.139 1.00 68.81 96 ASP A N 1
ATOM 747 C CA . ASP A 1 96 ? 10.054 10.808 -12.901 1.00 68.81 96 ASP A CA 1
ATOM 748 C C . ASP A 1 96 ? 9.381 9.688 -12.093 1.00 68.81 96 ASP A C 1
ATOM 750 O O . ASP A 1 96 ? 8.611 9.963 -11.170 1.00 68.81 96 ASP A O 1
AT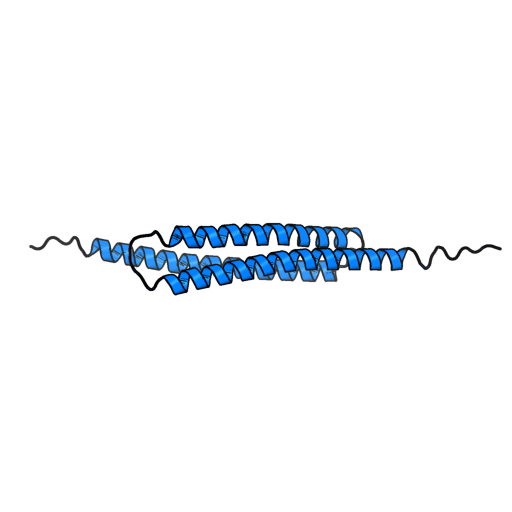OM 754 N N . GLN A 1 97 ? 9.686 8.420 -12.391 1.00 66.31 97 GLN A N 1
ATOM 755 C CA . GLN A 1 97 ? 9.129 7.284 -11.646 1.00 66.31 97 GLN A CA 1
ATOM 756 C C . GLN A 1 97 ? 9.667 7.246 -10.214 1.00 66.31 97 GLN A C 1
ATOM 758 O O . GLN A 1 97 ? 8.908 7.021 -9.269 1.00 66.31 97 GLN A O 1
ATOM 763 N N . ILE A 1 98 ? 10.960 7.540 -10.044 1.00 76.38 98 ILE A N 1
ATOM 764 C CA . ILE A 1 98 ?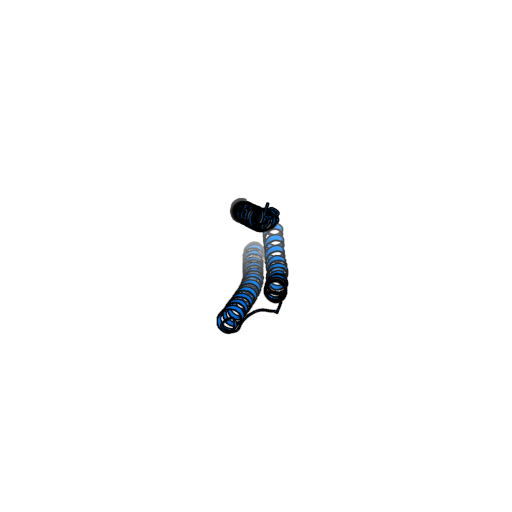 11.590 7.654 -8.723 1.00 76.38 98 ILE A CA 1
ATOM 765 C C . ILE A 1 98 ? 10.935 8.794 -7.926 1.00 76.38 98 ILE A C 1
ATOM 767 O O . ILE A 1 98 ? 10.616 8.619 -6.748 1.00 76.38 98 ILE A O 1
ATOM 771 N N . GLY A 1 99 ? 10.668 9.934 -8.572 1.00 81.00 99 GLY A N 1
ATOM 772 C CA . GLY A 1 99 ? 9.979 11.076 -7.968 1.00 81.00 99 GLY A CA 1
ATOM 773 C C . GLY A 1 99 ? 8.557 10.752 -7.497 1.00 81.00 99 GLY A C 1
ATOM 774 O O . GLY A 1 99 ? 8.202 11.077 -6.362 1.00 81.00 99 GLY A O 1
ATOM 775 N N . GLN A 1 100 ? 7.751 10.066 -8.317 1.00 76.88 100 GLN A N 1
ATOM 776 C CA . GLN A 1 100 ? 6.393 9.656 -7.927 1.00 76.88 100 GLN A CA 1
ATOM 777 C C . GLN A 1 100 ? 6.395 8.677 -6.750 1.00 76.88 100 GLN A C 1
ATOM 779 O O . GLN A 1 100 ? 5.618 8.847 -5.806 1.00 76.88 100 GLN A O 1
ATOM 784 N N . LEU A 1 101 ? 7.284 7.683 -6.769 1.00 77.12 101 LEU A N 1
ATOM 785 C CA . LEU A 1 101 ? 7.385 6.703 -5.691 1.00 77.12 101 LEU A CA 1
ATOM 786 C C . LEU A 1 101 ? 7.803 7.367 -4.370 1.00 77.12 101 LEU A C 1
ATOM 788 O O . LEU A 1 101 ? 7.182 7.130 -3.330 1.00 77.12 101 LEU A O 1
ATOM 792 N N . ALA A 1 102 ? 8.796 8.261 -4.418 1.00 80.88 102 ALA A N 1
ATOM 793 C CA . ALA A 1 102 ? 9.236 9.035 -3.259 1.00 80.88 102 ALA A CA 1
ATOM 794 C C . ALA A 1 102 ? 8.111 9.920 -2.696 1.00 80.88 102 ALA A C 1
ATOM 796 O O . ALA A 1 102 ? 7.928 9.983 -1.478 1.00 80.88 102 ALA A O 1
ATOM 797 N N . ALA A 1 103 ? 7.309 10.548 -3.562 1.00 90.31 103 ALA A N 1
ATOM 798 C CA . ALA A 1 103 ? 6.165 11.354 -3.145 1.00 90.31 103 ALA A CA 1
ATOM 799 C C . ALA A 1 103 ? 5.090 10.510 -2.435 1.00 90.31 103 ALA A C 1
ATOM 801 O O . ALA A 1 103 ? 4.634 10.879 -1.351 1.00 90.31 103 ALA A O 1
ATOM 802 N N . ILE A 1 104 ? 4.724 9.347 -2.988 1.00 87.69 104 ILE A N 1
ATOM 803 C CA . ILE A 1 104 ? 3.754 8.428 -2.365 1.00 87.69 104 ILE A CA 1
ATOM 804 C C . ILE A 1 104 ? 4.265 7.942 -1.002 1.00 87.69 104 ILE A C 1
ATOM 806 O O . ILE A 1 104 ? 3.509 7.925 -0.023 1.00 87.69 104 ILE A O 1
ATOM 810 N N . ALA A 1 105 ? 5.546 7.577 -0.914 1.00 83.44 105 ALA A N 1
ATOM 811 C CA . ALA A 1 105 ? 6.170 7.137 0.329 1.00 83.44 105 ALA A CA 1
ATOM 812 C C . ALA A 1 105 ? 6.180 8.248 1.396 1.00 83.44 105 ALA A C 1
ATOM 814 O O . ALA A 1 105 ? 5.850 7.991 2.559 1.00 83.44 105 ALA A O 1
ATOM 815 N N . ALA A 1 106 ? 6.490 9.488 1.006 1.00 90.00 106 ALA A N 1
ATOM 816 C CA . ALA A 1 106 ? 6.469 10.647 1.894 1.00 90.00 106 ALA A CA 1
ATOM 817 C C . ALA A 1 106 ? 5.055 10.937 2.423 1.00 90.00 106 ALA A C 1
ATOM 819 O O . ALA A 1 106 ? 4.872 11.073 3.634 1.00 90.00 106 ALA A O 1
ATOM 820 N N . ILE A 1 107 ? 4.045 10.945 1.543 1.00 90.88 107 ILE A N 1
ATOM 821 C CA . ILE A 1 107 ? 2.637 11.140 1.923 1.00 90.88 107 ILE A CA 1
ATOM 822 C C . ILE A 1 107 ? 2.198 10.057 2.908 1.00 90.88 107 ILE A C 1
ATOM 824 O O . ILE A 1 107 ? 1.642 10.365 3.963 1.00 90.88 107 ILE A O 1
ATOM 828 N N . ARG A 1 108 ? 2.482 8.785 2.598 1.00 90.75 108 ARG A N 1
ATOM 829 C CA . ARG A 1 108 ? 2.136 7.659 3.473 1.00 90.75 108 ARG A CA 1
ATOM 830 C C . ARG A 1 108 ? 2.770 7.815 4.851 1.00 90.75 108 ARG A C 1
ATOM 832 O O . ARG A 1 108 ? 2.094 7.604 5.853 1.00 90.75 108 ARG A O 1
ATOM 839 N N . THR A 1 109 ? 4.045 8.188 4.898 1.00 91.00 109 THR A N 1
ATOM 840 C CA . THR A 1 109 ? 4.783 8.374 6.153 1.00 91.00 109 THR A CA 1
ATOM 841 C C . THR A 1 109 ? 4.191 9.516 6.971 1.00 91.00 109 THR A C 1
ATOM 843 O O . THR A 1 109 ? 3.913 9.332 8.155 1.00 91.00 109 THR A O 1
ATOM 846 N N . GLY A 1 110 ? 3.926 10.660 6.335 1.00 91.31 110 GLY A N 1
ATOM 847 C CA . GLY A 1 110 ? 3.306 11.811 6.986 1.00 91.31 110 GLY A CA 1
ATOM 848 C C . GLY A 1 110 ? 1.933 11.472 7.567 1.00 91.31 110 GLY A C 1
ATOM 849 O O . GLY A 1 110 ? 1.705 11.678 8.757 1.00 91.31 110 GLY A O 1
ATOM 850 N N . LEU A 1 111 ? 1.042 10.878 6.767 1.00 90.38 111 LEU A N 1
ATOM 851 C CA . LEU A 1 111 ? -0.302 10.500 7.214 1.00 90.38 111 LEU A CA 1
ATOM 852 C C . LEU A 1 111 ? -0.272 9.498 8.373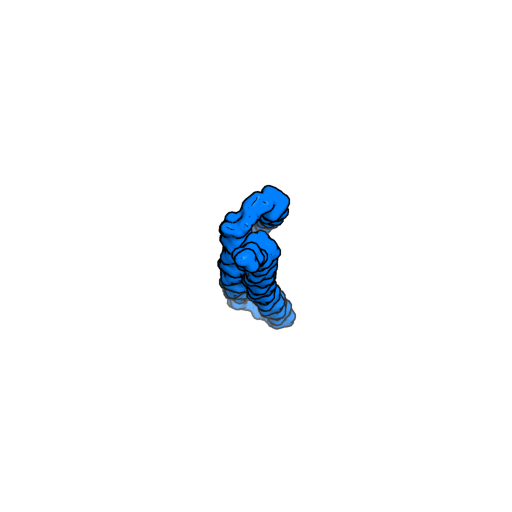 1.00 90.38 111 LEU A C 1
ATOM 854 O O . LEU A 1 111 ? -0.939 9.722 9.382 1.00 90.38 111 LEU A O 1
ATOM 858 N N . ASN A 1 112 ? 0.523 8.426 8.272 1.00 84.31 112 ASN A N 1
ATOM 859 C CA . ASN A 1 112 ? 0.634 7.443 9.355 1.00 84.31 112 ASN A CA 1
ATOM 860 C C . ASN A 1 112 ? 1.203 8.061 10.639 1.00 84.31 112 ASN A C 1
ATOM 862 O O . ASN A 1 112 ? 0.791 7.680 11.734 1.00 84.31 112 ASN A O 1
ATOM 866 N N . PHE A 1 113 ? 2.141 9.002 10.518 1.00 91.12 113 PHE A N 1
ATOM 867 C CA . PHE A 1 113 ? 2.711 9.705 11.662 1.00 91.12 113 PHE A CA 1
ATOM 868 C C . PHE A 1 113 ? 1.668 10.574 12.379 1.00 91.12 113 PHE A C 1
ATOM 870 O O . PHE A 1 113 ? 1.540 10.488 13.602 1.00 91.12 113 PHE A O 1
ATOM 877 N N . PHE A 1 114 ? 0.892 11.370 11.634 1.00 91.81 114 PHE A N 1
ATOM 878 C CA . PHE A 1 114 ? -0.158 12.215 12.211 1.00 91.81 114 PHE A CA 1
ATOM 879 C C . PHE A 1 114 ? -1.264 11.391 12.873 1.00 91.81 114 PHE A C 1
ATOM 881 O O . PHE A 1 114 ? -1.579 11.633 14.037 1.00 91.81 114 PHE A O 1
ATOM 888 N N . LEU A 1 115 ? -1.770 10.363 12.185 1.00 88.38 115 LEU A N 1
ATOM 889 C CA . LEU A 1 115 ? -2.762 9.435 12.738 1.00 88.38 115 LEU A CA 1
ATOM 890 C C . LEU A 1 115 ? -2.262 8.759 14.020 1.00 88.38 115 LEU A C 1
ATOM 892 O O . LEU A 1 115 ? -2.991 8.674 15.005 1.00 88.38 115 LEU A O 1
ATOM 896 N N . GLY A 1 116 ? -1.006 8.299 14.034 1.00 83.56 116 GLY A N 1
ATOM 897 C CA . GLY A 1 116 ? -0.402 7.699 15.224 1.00 83.56 116 GLY A CA 1
ATOM 898 C C . GLY A 1 116 ? -0.357 8.665 16.410 1.00 83.56 116 GLY A C 1
ATOM 899 O O . GLY A 1 116 ? -0.687 8.274 17.530 1.00 83.56 116 GLY A O 1
ATOM 900 N N . ARG A 1 117 ? -0.008 9.936 16.167 1.00 89.94 117 ARG A N 1
ATOM 901 C CA . ARG A 1 117 ? 0.010 10.967 17.215 1.00 89.94 117 ARG A CA 1
ATOM 902 C C . ARG A 1 117 ? -1.374 11.290 17.763 1.00 89.94 117 ARG A C 1
ATOM 904 O O . ARG A 1 117 ? -1.495 11.460 18.973 1.00 89.94 117 ARG A O 1
ATOM 911 N N . GLU A 1 118 ? -2.378 11.403 16.902 1.00 87.69 118 GLU A N 1
ATOM 912 C CA . GLU A 1 118 ? -3.749 11.728 17.305 1.00 87.69 118 GLU A CA 1
ATOM 913 C C . GLU A 1 118 ? -4.347 10.612 18.170 1.00 87.69 118 GLU A C 1
ATOM 915 O O . GLU A 1 118 ? -4.815 10.867 19.279 1.00 87.69 118 GLU A O 1
ATOM 920 N N . ILE A 1 119 ? -4.189 9.356 17.740 1.00 87.88 119 ILE A N 1
ATOM 921 C CA . ILE A 1 119 ? -4.622 8.177 18.504 1.00 87.88 119 ILE A CA 1
ATOM 922 C C . ILE A 1 119 ? -3.938 8.123 19.874 1.00 87.88 119 ILE A C 1
ATOM 924 O O . ILE A 1 119 ? -4.563 7.771 20.875 1.00 87.88 119 ILE A O 1
ATOM 928 N N . GLU A 1 120 ? -2.645 8.440 19.945 1.00 89.06 120 GLU A N 1
ATOM 929 C CA . GLU A 1 120 ? -1.920 8.420 21.212 1.00 89.06 120 GLU A CA 1
ATOM 930 C C . GLU A 1 120 ? -2.326 9.567 22.150 1.00 89.06 120 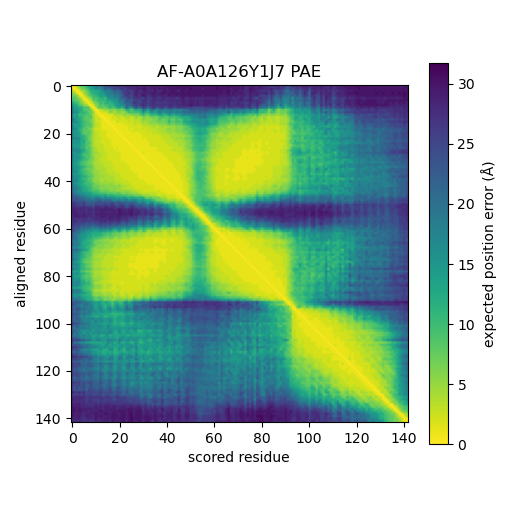GLU A C 1
ATOM 932 O O . GLU A 1 120 ? -2.341 9.382 23.371 1.00 89.06 120 GLU A O 1
ATOM 937 N N . ALA A 1 121 ? -2.713 10.722 21.605 1.00 87.88 121 ALA A N 1
ATOM 938 C CA . ALA A 1 121 ? -3.278 11.817 22.387 1.00 87.88 121 ALA A CA 1
ATOM 939 C C . ALA A 1 121 ? -4.624 11.418 23.015 1.00 87.88 121 ALA A C 1
ATOM 941 O O . ALA A 1 121 ? -4.767 11.516 24.237 1.00 87.88 121 ALA A O 1
ATOM 942 N N . GLU A 1 122 ? -5.552 10.871 22.221 1.00 83.38 122 GLU A N 1
ATOM 943 C CA . GLU A 1 122 ? -6.847 10.383 22.719 1.00 83.38 122 GLU A CA 1
ATOM 944 C C . GLU A 1 122 ? -6.675 9.298 23.792 1.00 83.38 122 GLU A C 1
ATOM 946 O O . GLU A 1 122 ? -7.336 9.314 24.833 1.00 83.38 122 GLU A O 1
ATOM 951 N N . ARG A 1 123 ? -5.743 8.356 23.589 1.00 85.88 123 ARG A N 1
ATOM 952 C CA . ARG A 1 123 ? -5.483 7.272 24.553 1.00 85.88 123 ARG A CA 1
ATOM 953 C C . ARG A 1 123 ? -5.075 7.799 25.925 1.00 85.88 123 ARG A C 1
ATOM 955 O O . ARG A 1 123 ? -5.555 7.301 26.944 1.00 85.88 123 ARG A O 1
ATOM 962 N N . ARG A 1 124 ? -4.197 8.806 25.949 1.00 84.06 124 ARG A N 1
ATOM 963 C CA . ARG A 1 124 ? -3.713 9.435 27.186 1.00 84.06 124 ARG A CA 1
ATOM 964 C C . ARG A 1 124 ? -4.823 10.196 27.901 1.00 84.06 124 ARG A C 1
ATOM 966 O O . ARG A 1 124 ? -4.851 10.204 29.128 1.00 84.06 124 ARG A O 1
ATOM 973 N N . GLU A 1 125 ? -5.731 10.822 27.161 1.00 83.75 125 GLU A N 1
ATOM 974 C CA . GLU A 1 125 ? -6.893 11.502 27.735 1.00 83.75 125 GLU A CA 1
ATOM 975 C C . GLU A 1 125 ? -7.847 10.511 28.416 1.00 83.75 125 GLU A C 1
ATOM 977 O O . GLU A 1 125 ? -8.192 10.687 29.586 1.00 83.75 125 GLU A O 1
ATOM 982 N N . VAL A 1 126 ? -8.172 9.402 27.747 1.00 83.12 126 VAL A N 1
ATOM 983 C CA . VAL A 1 126 ? -9.013 8.332 28.311 1.00 83.12 126 VAL A CA 1
ATOM 984 C C . VAL A 1 126 ? -8.392 7.719 29.574 1.00 83.12 126 VAL A C 1
ATOM 986 O O . VAL A 1 126 ? -9.099 7.463 30.553 1.00 83.12 126 VAL A O 1
ATOM 989 N N . GLU A 1 127 ? -7.074 7.501 29.593 1.00 82.00 127 GLU A N 1
ATOM 990 C CA . GLU A 1 127 ? -6.359 6.981 30.768 1.00 82.00 127 GLU A CA 1
ATOM 991 C C . GLU A 1 127 ? -6.401 7.954 31.957 1.00 82.00 127 GLU A C 1
ATOM 993 O O . GLU A 1 127 ? -6.623 7.518 33.090 1.00 82.00 127 GLU A O 1
ATOM 998 N N . ARG A 1 128 ? -6.267 9.266 31.713 1.00 77.12 128 ARG A N 1
ATOM 999 C CA . ARG A 1 128 ? -6.391 10.301 32.756 1.00 77.12 128 ARG A CA 1
ATOM 1000 C C . ARG A 1 128 ? -7.802 10.368 33.331 1.00 77.12 128 ARG A C 1
ATOM 1002 O O . ARG A 1 128 ? -7.949 10.376 34.552 1.00 77.12 128 ARG A O 1
ATOM 1009 N N . LEU A 1 129 ? -8.828 10.360 32.478 1.00 77.94 129 LEU A N 1
ATOM 1010 C CA . LEU A 1 129 ? -10.231 10.353 32.910 1.00 77.94 129 LEU A CA 1
ATOM 1011 C C . LEU A 1 129 ? -10.544 9.106 33.757 1.00 77.94 129 LEU A C 1
ATOM 1013 O O . LEU A 1 129 ? -11.132 9.210 34.830 1.00 77.94 129 LEU A O 1
ATOM 1017 N N . SER A 1 130 ? -10.043 7.937 33.342 1.00 74.75 130 SER A N 1
ATOM 1018 C CA . SER A 1 130 ? -10.206 6.667 34.071 1.00 74.75 130 SER A CA 1
ATOM 1019 C C . SER A 1 130 ? -9.425 6.595 35.395 1.00 74.75 130 SER A C 1
ATOM 1021 O O . SER A 1 130 ? -9.698 5.728 36.231 1.00 74.75 130 SER A O 1
ATOM 1023 N N . ALA A 1 131 ? -8.392 7.422 35.574 1.00 74.81 131 ALA A N 1
ATOM 1024 C CA . ALA A 1 131 ? -7.637 7.532 36.823 1.00 74.81 131 ALA A CA 1
ATOM 1025 C C . ALA A 1 131 ? -8.301 8.516 37.799 1.00 74.81 131 ALA A C 1
ATOM 1027 O O . ALA A 1 131 ? -8.333 8.249 38.999 1.00 74.81 131 ALA A O 1
ATOM 1028 N N . HIS A 1 132 ? -8.881 9.607 37.287 1.00 70.50 132 HIS A N 1
ATOM 1029 C CA . HIS A 1 132 ? -9.624 10.584 38.084 1.00 70.50 132 HIS A CA 1
ATOM 1030 C C . HIS A 1 132 ? -10.893 9.973 38.704 1.00 70.50 132 HIS A C 1
ATOM 1032 O O . HIS A 1 132 ? -11.135 10.143 39.897 1.00 70.50 132 HIS A O 1
ATOM 1038 N N .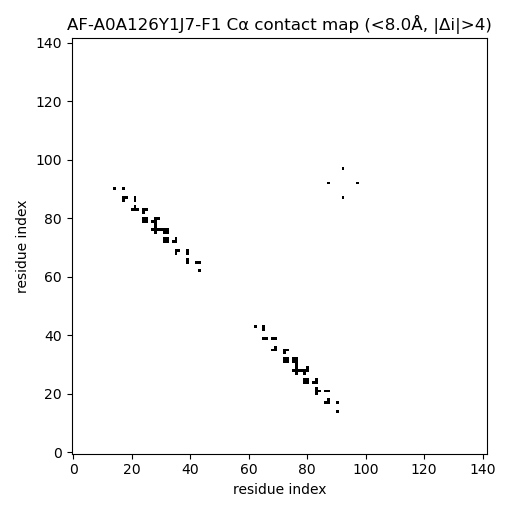 ASP A 1 133 ? -11.629 9.164 37.936 1.00 66.88 133 ASP A N 1
ATOM 1039 C CA . ASP A 1 133 ? -12.840 8.469 38.403 1.00 66.88 133 ASP A CA 1
ATOM 1040 C C . ASP A 1 133 ? -12.543 7.433 39.511 1.00 66.88 133 ASP A C 1
ATOM 1042 O O . ASP A 1 133 ? -13.318 7.240 40.444 1.00 66.88 133 ASP A O 1
ATOM 1046 N N . ARG A 1 134 ? -11.352 6.815 39.483 1.00 64.31 134 ARG A N 1
ATOM 1047 C CA . ARG A 1 134 ? -10.894 5.886 40.533 1.00 64.31 134 ARG A CA 1
ATOM 1048 C C . ARG A 1 134 ? -10.386 6.584 41.799 1.00 64.31 134 ARG A C 1
ATOM 1050 O O . ARG A 1 134 ? -10.471 5.991 42.868 1.00 64.31 134 ARG A O 1
ATOM 1057 N N . GLY A 1 135 ? -9.867 7.809 41.689 1.00 62.06 135 GLY A N 1
ATOM 1058 C CA . GLY A 1 135 ? -9.376 8.597 42.828 1.00 62.06 135 GLY A CA 1
ATOM 1059 C C . GLY A 1 135 ? -10.471 9.353 43.591 1.00 62.06 135 GLY A C 1
ATOM 1060 O O . GLY A 1 135 ? -10.308 9.619 44.778 1.00 62.06 135 GLY A O 1
ATOM 1061 N N . GLY A 1 136 ? -11.597 9.671 42.940 1.00 59.47 136 GLY A N 1
ATOM 1062 C CA . GLY A 1 136 ? -12.745 10.328 43.580 1.00 59.47 136 GLY A CA 1
ATOM 1063 C C . GLY A 1 136 ? -13.601 9.402 44.455 1.00 59.47 136 GLY A C 1
ATOM 1064 O O . GLY A 1 136 ? -14.288 9.870 45.358 1.00 59.47 136 GLY A O 1
ATOM 1065 N N . ALA A 1 137 ? -13.536 8.086 44.236 1.00 62.09 137 ALA A N 1
ATOM 1066 C CA . ALA A 1 137 ? -14.366 7.103 44.935 1.00 62.09 137 ALA A CA 1
ATOM 1067 C C . ALA A 1 137 ? -13.829 6.667 46.317 1.00 62.09 137 ALA A C 1
ATOM 1069 O O . ALA A 1 137 ? -14.471 5.859 46.986 1.00 62.09 137 ALA A O 1
ATOM 1070 N N . THR A 1 138 ? -12.665 7.166 46.756 1.00 62.25 138 THR A N 1
ATOM 1071 C CA . THR A 1 138 ? -11.998 6.722 47.998 1.00 62.25 138 THR A CA 1
ATOM 1072 C C . THR A 1 138 ? -11.873 7.795 49.082 1.00 62.25 138 THR A C 1
ATOM 1074 O O . THR A 1 138 ? -11.078 7.615 49.999 1.00 62.25 138 THR A O 1
ATOM 1077 N N . ALA A 1 139 ? -12.625 8.899 49.027 1.00 63.56 139 ALA A N 1
ATOM 1078 C CA . ALA A 1 139 ? -12.686 9.822 50.163 1.00 63.56 139 ALA A CA 1
ATOM 1079 C C . ALA A 1 139 ? -13.489 9.166 51.310 1.00 63.56 139 ALA A C 1
ATOM 1081 O O . ALA A 1 139 ? -14.684 8.920 51.127 1.00 63.56 139 ALA A O 1
ATOM 1082 N N . PRO A 1 140 ? -12.875 8.835 52.465 1.00 62.03 140 PRO A N 1
ATOM 1083 C CA . PRO A 1 140 ? -13.624 8.305 53.595 1.00 62.03 140 PRO A CA 1
ATOM 1084 C C . PRO A 1 140 ? -14.596 9.378 54.100 1.00 62.03 140 PRO A C 1
ATOM 1086 O O . PRO A 1 140 ? -14.207 10.527 54.317 1.00 62.03 140 PRO A O 1
ATOM 1089 N N . ALA A 1 141 ? -15.867 8.995 54.239 1.00 66.31 141 ALA A N 1
ATOM 1090 C CA . ALA A 1 141 ? -16.877 9.802 54.913 1.00 66.31 141 ALA A CA 1
ATOM 1091 C C . ALA A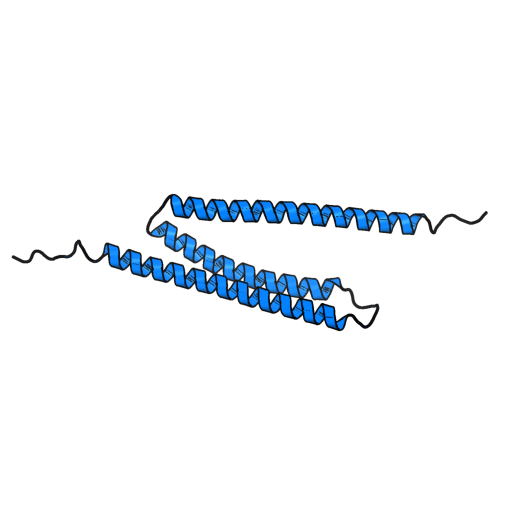 1 141 ? -16.433 10.086 56.367 1.00 66.31 141 ALA A C 1
ATOM 1093 O O . ALA A 1 141 ? -15.783 9.216 56.955 1.00 66.31 141 ALA A O 1
ATOM 1094 N N . PRO A 1 142 ? -16.729 11.286 56.904 1.00 68.19 142 PRO A N 1
ATOM 1095 C CA . PRO A 1 142 ? -16.268 11.727 58.222 1.00 68.19 142 PRO A CA 1
ATOM 1096 C C . PRO A 1 142 ? -16.793 10.866 59.375 1.00 68.19 142 PRO A C 1
ATOM 1098 O O . PRO A 1 142 ? -17.908 10.307 59.246 1.00 68.19 142 PRO A O 1
#

pLDDT: mean 79.74, std 14.38, range [45.09, 97.94]

Foldseek 3Di:
DCPDPPPPPPLVVVVVVLVVVLVVLLVVLVVLLVVLVVVLVVQVVVLVVVCPDDDDDDPVPSNVVSVVSSVVSNVVSVVSNVVSVVSVVVRDPDVVVVVVVVVVVVVVVVVVVVVVVVVVVVVVVVVVVVVVVVVVVPDDDD

Solvent-accessible surface area (backbone atoms only — not comparable to full-atom values): 8000 Å² total; per-residue (Å²): 141,79,86,73,82,70,86,79,56,59,68,66,50,48,53,52,53,50,54,50,49,30,52,52,33,35,49,51,12,51,49,42,32,49,52,27,50,53,52,38,50,53,52,51,50,54,57,58,67,65,56,88,64,89,90,85,76,70,73,63,62,63,53,49,52,43,53,53,51,33,49,50,25,44,51,53,15,47,54,30,38,49,50,23,53,52,54,46,61,75,76,54,82,49,67,67,60,55,51,52,53,52,51,52,52,49,52,52,51,52,52,54,50,52,53,53,52,52,54,52,51,54,52,52,51,54,52,51,55,60,48,52,63,62,62,68,73,68,71,79,80,133

Nearest PDB structures (foldseek):
  4wpe-assembly1_A-2  TM=3.222E-01  e=1.754E+00  Saccharomyces cerevisiae S288C
  8abq-assembly1_A  TM=4.384E-01  e=7.307E+00  Homo sapiens
  5sxi-assembly1_B  TM=3.708E-01  e=9.366E+00  Homo sapiens

Organism: NCBI:txid1886

Radius of gyration: 25.98 Å; Cα contacts (8 Å, |Δi|>4): 52; chains: 1; bounding box: 50×23×107 Å